Protein AF-A0A839TF19-F1 (afdb_monomer_lite)

Secondary structure (DSSP, 8-state):
--HHHHHHHHHHHHHHTT--HHHHHHHHHHHHHHHHHH-TT-

pLDDT: mean 95.74, std 6.24, range [62.91, 98.62]

Organism: NCBI:txid297318

Foldseek 3Di:
DWLVVVLVVVLVVVVVVVPDPVRNVVVVVVSVVVCVVPNRRD

Sequence (42 aa):
MNLSELWRLYEADKIIQGFSPKTLKAYSLQHKMLMLELGDWL

Radius of gyration: 10.56 Å; chains: 1; bounding box: 24×16×24 Å

Structure (mmCIF, N/CA/C/O backbone):
data_AF-A0A839TF19-F1
#
_entry.id   AF-A0A839TF19-F1
#
loop_
_atom_site.group_PDB
_atom_site.id
_atom_site.type_symbol
_atom_site.label_atom_id
_atom_site.label_alt_id
_atom_site.label_comp_id
_atom_site.label_as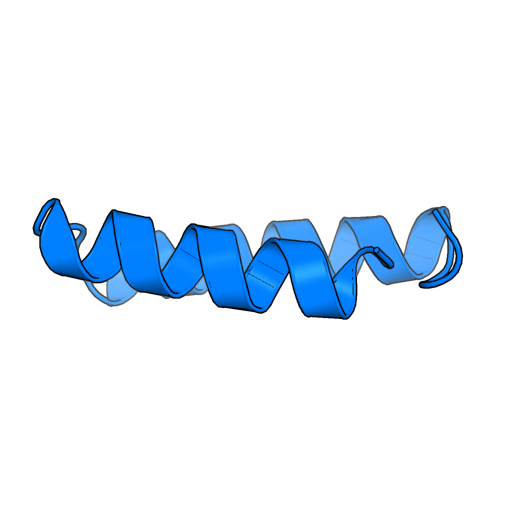ym_id
_atom_site.label_entity_id
_atom_site.label_seq_id
_atom_site.pdbx_PDB_ins_code
_atom_site.Cartn_x
_atom_site.Cartn_y
_atom_site.Cartn_z
_atom_site.occupancy
_atom_site.B_iso_or_equiv
_atom_site.auth_seq_id
_atom_site.auth_comp_id
_atom_site.auth_asym_id
_atom_site.auth_atom_id
_atom_site.pdbx_PDB_model_num
ATOM 1 N N . MET A 1 1 ? -0.392 10.284 -15.211 1.00 78.62 1 MET A N 1
ATOM 2 C CA . MET A 1 1 ? -0.104 9.921 -13.814 1.00 78.62 1 MET A CA 1
ATOM 3 C C . MET A 1 1 ? 0.864 8.772 -13.844 1.00 78.62 1 MET A C 1
ATOM 5 O O . MET A 1 1 ? 0.739 7.953 -14.742 1.00 78.62 1 MET A O 1
ATOM 9 N N . ASN A 1 2 ? 1.816 8.761 -12.927 1.00 93.25 2 ASN A N 1
ATOM 10 C CA . ASN A 1 2 ? 2.854 7.741 -12.856 1.00 93.25 2 ASN A CA 1
ATOM 11 C C . ASN A 1 2 ? 2.528 6.745 -11.717 1.00 93.25 2 ASN A C 1
ATOM 13 O O . ASN A 1 2 ? 1.678 7.058 -10.874 1.00 93.25 2 ASN A O 1
ATOM 17 N N . LEU A 1 3 ? 3.134 5.556 -11.685 1.00 94.50 3 LEU A N 1
ATOM 18 C CA . LEU A 1 3 ? 2.809 4.504 -10.711 1.00 94.50 3 LEU A CA 1
ATOM 19 C C . LEU A 1 3 ? 2.838 5.022 -9.260 1.00 94.50 3 LEU A C 1
ATOM 21 O O . LEU A 1 3 ? 1.914 4.741 -8.490 1.00 94.50 3 LEU A O 1
ATOM 25 N N . SER A 1 4 ? 3.831 5.834 -8.898 1.00 95.00 4 SER A N 1
ATOM 26 C CA . SER A 1 4 ? 3.940 6.455 -7.569 1.00 95.00 4 SER A CA 1
ATOM 27 C C . SER A 1 4 ? 2.802 7.432 -7.249 1.00 95.00 4 SER A C 1
ATOM 29 O O . SER A 1 4 ? 2.381 7.584 -6.098 1.00 95.00 4 SER A O 1
ATOM 31 N N . GLU A 1 5 ? 2.307 8.158 -8.244 1.00 96.00 5 GLU A N 1
ATOM 32 C CA . GLU A 1 5 ? 1.169 9.065 -8.111 1.00 96.00 5 GLU A CA 1
ATOM 33 C C . GLU A 1 5 ? -0.148 8.290 -7.984 1.00 96.00 5 GLU A C 1
ATOM 35 O O . GLU A 1 5 ? -0.963 8.601 -7.113 1.00 96.00 5 GLU A O 1
ATOM 40 N N . LEU A 1 6 ? -0.317 7.225 -8.773 1.00 95.81 6 LEU A N 1
ATOM 41 C CA . LEU A 1 6 ? -1.465 6.320 -8.682 1.00 95.81 6 LEU A CA 1
ATOM 42 C C . LEU A 1 6 ? -1.530 5.621 -7.320 1.00 95.81 6 LEU A C 1
ATOM 44 O O . LEU A 1 6 ? -2.612 5.522 -6.741 1.00 95.81 6 LEU A O 1
ATOM 48 N N . TRP A 1 7 ? -0.388 5.200 -6.767 1.00 97.25 7 TRP A N 1
ATOM 49 C CA . TRP A 1 7 ? -0.332 4.607 -5.430 1.00 97.25 7 TRP A CA 1
ATOM 50 C C . TRP A 1 7 ? -0.839 5.552 -4.347 1.00 97.25 7 TRP A C 1
ATOM 52 O O . TRP A 1 7 ? -1.628 5.136 -3.503 1.00 97.25 7 TRP A O 1
ATOM 62 N N . ARG A 1 8 ? -0.444 6.829 -4.388 1.00 97.50 8 ARG A N 1
ATOM 63 C CA . ARG A 1 8 ? -0.889 7.827 -3.402 1.00 97.50 8 ARG A CA 1
ATOM 64 C C . ARG A 1 8 ? -2.406 8.007 -3.413 1.00 97.50 8 ARG A C 1
ATOM 66 O O . ARG A 1 8 ? -3.014 8.065 -2.347 1.00 97.50 8 ARG A O 1
ATOM 73 N N . LEU A 1 9 ? -3.021 8.057 -4.598 1.00 97.88 9 LEU A N 1
ATOM 74 C CA . LEU A 1 9 ? -4.480 8.146 -4.708 1.00 97.88 9 LEU A CA 1
ATOM 75 C C . LEU A 1 9 ? -5.172 6.859 -4.248 1.00 97.88 9 LEU A C 1
ATOM 77 O O . LEU A 1 9 ? -6.155 6.919 -3.5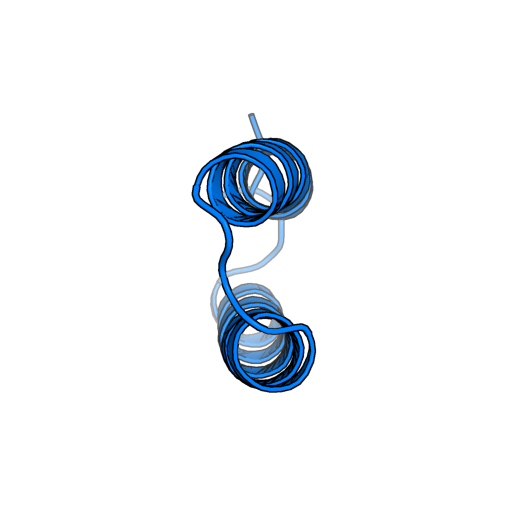10 1.00 97.88 9 LEU A O 1
ATOM 81 N N . TYR A 1 10 ? -4.646 5.702 -4.653 1.00 97.69 10 TYR A N 1
ATOM 82 C CA . TYR A 1 10 ? -5.174 4.402 -4.252 1.00 97.69 10 TYR A CA 1
ATOM 83 C C . TYR A 1 10 ? -5.126 4.215 -2.731 1.00 97.69 10 TYR A C 1
ATOM 85 O O . TYR A 1 10 ? -6.122 3.836 -2.120 1.00 97.69 10 TYR A O 1
AT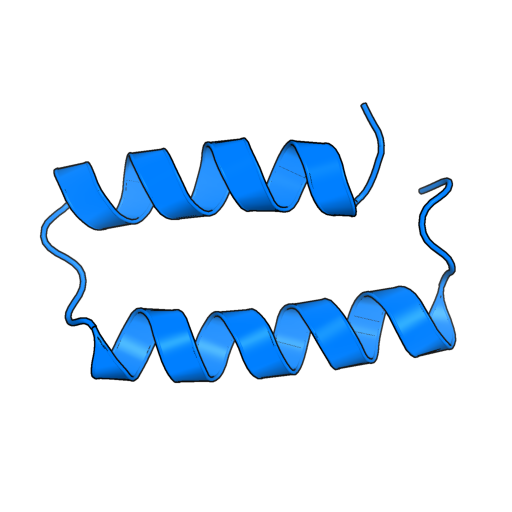OM 93 N N . GLU A 1 11 ? -3.987 4.506 -2.102 1.00 98.25 11 GLU A N 1
ATOM 94 C CA . GLU A 1 11 ? -3.804 4.370 -0.658 1.00 98.25 11 GLU A CA 1
ATOM 95 C C . GLU A 1 11 ? -4.769 5.274 0.117 1.00 98.25 11 GLU A C 1
ATOM 97 O O . GLU A 1 11 ? -5.421 4.805 1.051 1.00 98.25 11 GLU A O 1
ATOM 102 N N . ALA A 1 12 ? -4.929 6.532 -0.307 1.00 98.25 12 ALA A N 1
ATOM 103 C CA . ALA A 1 12 ? -5.878 7.460 0.304 1.00 98.25 12 ALA A CA 1
ATOM 104 C C . ALA A 1 12 ? -7.326 6.937 0.240 1.00 98.25 12 ALA A C 1
ATOM 106 O O . ALA A 1 12 ? -8.030 6.949 1.251 1.00 98.25 12 ALA A O 1
ATOM 107 N N . ASP A 1 13 ? -7.751 6.411 -0.914 1.00 98.62 13 ASP A N 1
ATOM 108 C CA . ASP A 1 13 ? -9.073 5.792 -1.082 1.00 98.62 13 ASP A CA 1
ATOM 109 C C . ASP A 1 13 ? -9.256 4.574 -0.158 1.00 98.62 13 ASP A C 1
ATOM 111 O O . ASP A 1 13 ? -10.274 4.438 0.524 1.00 98.62 13 ASP A O 1
ATOM 115 N N . LYS A 1 14 ? -8.244 3.703 -0.055 1.00 98.44 14 LYS A N 1
ATOM 116 C CA . LYS A 1 14 ? -8.321 2.508 0.802 1.00 98.44 14 LYS A CA 1
ATOM 117 C C . LYS A 1 14 ? -8.339 2.826 2.290 1.00 98.44 14 LYS A C 1
ATOM 119 O O . LYS A 1 14 ? -9.017 2.125 3.043 1.00 98.44 14 LYS A O 1
ATOM 124 N N . ILE A 1 15 ? -7.667 3.892 2.715 1.00 98.44 15 ILE A N 1
ATOM 125 C CA . ILE A 1 15 ? -7.771 4.397 4.089 1.00 98.44 15 ILE A CA 1
ATOM 126 C C . ILE A 1 15 ? -9.211 4.834 4.385 1.00 98.44 15 ILE A C 1
ATOM 128 O O . ILE A 1 15 ? -9.761 4.432 5.410 1.00 98.44 15 ILE A O 1
ATOM 132 N N . ILE A 1 16 ? -9.850 5.584 3.479 1.00 98.50 16 ILE A N 1
ATOM 133 C CA . ILE A 1 16 ? -11.251 6.021 3.632 1.00 98.50 16 ILE A CA 1
ATOM 134 C C . ILE A 1 16 ? -12.203 4.816 3.682 1.00 98.50 16 ILE A C 1
ATOM 136 O O . ILE A 1 16 ? -13.145 4.803 4.470 1.00 98.50 16 ILE A O 1
ATOM 140 N N . GLN A 1 17 ? -11.924 3.767 2.904 1.00 98.44 17 GLN A N 1
ATOM 141 C CA . GLN A 1 17 ? -12.682 2.507 2.916 1.00 98.44 17 GLN A CA 1
ATOM 142 C C . GLN A 1 17 ? -12.441 1.644 4.170 1.00 98.44 17 GLN A C 1
ATOM 144 O O . GLN A 1 17 ? -13.038 0.576 4.296 1.00 98.44 17 GLN A O 1
ATOM 149 N N . GLY A 1 18 ? -11.581 2.071 5.101 1.00 98.31 18 GLY A N 1
ATOM 150 C CA . GLY A 1 18 ? -11.344 1.373 6.365 1.00 98.31 18 GLY A CA 1
ATOM 151 C C . GLY A 1 18 ? -10.402 0.173 6.258 1.00 98.31 18 GLY A C 1
ATOM 152 O O . GLY A 1 18 ? -10.445 -0.725 7.103 1.00 98.31 18 GLY A O 1
ATOM 153 N N . PHE A 1 19 ? -9.541 0.124 5.237 1.00 98.56 19 PHE A N 1
ATOM 154 C CA . PHE A 1 19 ? -8.546 -0.941 5.124 1.00 98.56 19 PHE A CA 1
ATOM 155 C C . PHE A 1 19 ? -7.564 -0.883 6.298 1.00 98.56 19 PHE A C 1
ATOM 157 O O . PHE A 1 19 ? -7.098 0.182 6.703 1.00 98.56 19 PHE A O 1
ATOM 164 N N . SER A 1 20 ? -7.207 -2.052 6.840 1.00 98.25 20 SER A N 1
ATOM 165 C CA . SER A 1 20 ? -6.276 -2.107 7.967 1.00 98.25 20 SER A CA 1
ATOM 166 C C . SER A 1 20 ? -4.869 -1.636 7.556 1.00 98.25 20 SER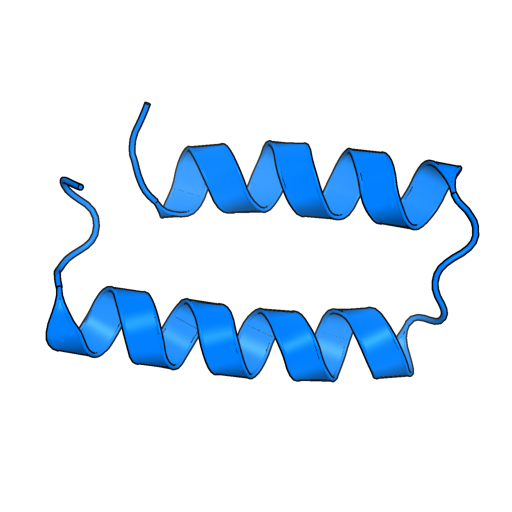 A C 1
ATOM 168 O O . SER A 1 20 ? -4.423 -1.940 6.443 1.00 98.25 20 SER A O 1
ATOM 170 N N . PRO A 1 21 ? -4.093 -1.015 8.466 1.00 97.62 21 PRO A N 1
ATOM 171 C CA . PRO A 1 21 ? -2.706 -0.640 8.182 1.00 97.62 21 PRO A CA 1
ATOM 172 C C . PRO A 1 21 ? -1.828 -1.824 7.745 1.00 97.62 21 PRO A C 1
ATOM 174 O O . PRO A 1 21 ? -0.911 -1.665 6.943 1.00 97.62 21 PRO A O 1
ATOM 177 N N . LYS A 1 22 ? -2.115 -3.039 8.240 1.00 98.31 22 LYS A N 1
ATOM 178 C CA . LYS A 1 22 ? -1.401 -4.263 7.838 1.00 98.31 22 LYS A CA 1
ATOM 179 C C . LYS A 1 22 ? -1.683 -4.627 6.378 1.00 98.31 22 LYS A C 1
ATOM 181 O O . LYS A 1 22 ? -0.758 -5.007 5.664 1.00 98.31 22 LYS A O 1
ATOM 186 N N . THR A 1 23 ? -2.931 -4.475 5.937 1.00 98.38 23 THR A N 1
ATOM 187 C CA . THR A 1 23 ? -3.341 -4.706 4.545 1.00 98.38 23 THR A CA 1
ATOM 188 C C . THR A 1 23 ? -2.654 -3.713 3.610 1.00 98.38 23 THR A C 1
ATOM 190 O O . THR A 1 23 ? -2.036 -4.122 2.631 1.00 98.38 23 THR A O 1
ATOM 193 N N . LEU A 1 24 ? -2.675 -2.421 3.955 1.00 98.50 24 LEU A N 1
ATOM 194 C CA . LEU A 1 24 ? -2.014 -1.379 3.161 1.00 98.50 24 LEU A CA 1
ATOM 195 C C . LEU A 1 24 ? -0.501 -1.594 3.082 1.00 98.50 24 LEU A C 1
ATOM 197 O O . LEU A 1 24 ? 0.087 -1.459 2.012 1.00 98.50 24 LEU A O 1
ATOM 201 N N . LYS A 1 25 ? 0.128 -2.042 4.176 1.00 98.31 25 LYS A N 1
ATOM 202 C CA . LYS A 1 25 ? 1.549 -2.407 4.174 1.00 98.31 25 LYS A CA 1
ATOM 203 C C . LYS A 1 25 ? 1.855 -3.526 3.174 1.00 98.31 25 LYS A C 1
ATOM 205 O O . LYS A 1 25 ? 2.842 -3.416 2.447 1.00 98.31 25 LYS A O 1
ATOM 210 N N . ALA A 1 26 ? 1.027 -4.571 3.111 1.00 98.62 26 ALA A N 1
ATOM 211 C CA . ALA A 1 26 ? 1.201 -5.658 2.145 1.00 98.62 26 ALA A CA 1
ATOM 212 C C . ALA A 1 26 ? 1.063 -5.160 0.696 1.00 98.62 26 ALA A C 1
ATOM 214 O O . ALA A 1 26 ? 1.904 -5.472 -0.145 1.00 98.62 26 ALA A O 1
ATOM 215 N N . TYR A 1 27 ? 0.066 -4.319 0.420 1.00 98.31 27 TYR A N 1
ATOM 216 C CA . TYR A 1 27 ? -0.124 -3.727 -0.907 1.00 98.31 27 TYR A CA 1
ATOM 217 C C . TYR A 1 27 ? 1.023 -2.787 -1.291 1.00 98.31 27 TYR A C 1
ATOM 219 O O . TYR A 1 27 ? 1.468 -2.807 -2.435 1.00 98.31 27 TYR A O 1
ATOM 227 N N . SER A 1 28 ? 1.580 -2.038 -0.333 1.00 98.25 28 SER A N 1
ATOM 228 C CA . SER A 1 28 ? 2.727 -1.155 -0.586 1.00 98.25 28 SER A CA 1
ATOM 229 C C . SER A 1 28 ? 3.964 -1.941 -1.023 1.00 98.25 28 SER A C 1
ATOM 231 O O . SER A 1 28 ? 4.749 -1.469 -1.842 1.00 98.25 28 SER A O 1
ATOM 233 N N . LEU A 1 29 ? 4.133 -3.163 -0.503 1.00 98.50 29 LEU A N 1
ATOM 234 C CA . LEU A 1 29 ? 5.219 -4.052 -0.898 1.00 98.50 29 LEU A CA 1
ATOM 235 C C . LEU A 1 29 ? 5.023 -4.540 -2.336 1.00 98.50 29 LEU A C 1
ATOM 237 O O . LEU A 1 29 ? 5.954 -4.458 -3.130 1.00 98.50 29 LEU A O 1
ATOM 241 N N . GLN A 1 30 ? 3.810 -4.978 -2.684 1.00 97.88 30 GLN A N 1
ATOM 242 C CA . GLN A 1 30 ? 3.470 -5.385 -4.051 1.00 97.88 30 GLN A CA 1
ATOM 243 C C . GLN A 1 30 ? 3.666 -4.234 -5.045 1.00 97.88 30 GLN A C 1
ATOM 245 O O . GLN A 1 30 ? 4.247 -4.429 -6.107 1.00 97.88 30 GLN A O 1
ATOM 250 N N . HIS A 1 31 ? 3.254 -3.021 -4.676 1.00 97.56 31 HIS A N 1
ATOM 251 C CA . HIS A 1 31 ? 3.453 -1.828 -5.491 1.00 97.56 31 HIS A CA 1
ATOM 252 C C . HIS A 1 31 ? 4.939 -1.502 -5.704 1.00 97.56 31 HIS A C 1
ATOM 254 O O . HIS A 1 31 ? 5.354 -1.233 -6.828 1.00 97.56 31 HIS A O 1
ATOM 260 N N . LYS A 1 32 ? 5.770 -1.599 -4.657 1.00 97.44 32 LYS A N 1
ATOM 261 C CA . LYS A 1 32 ? 7.228 -1.436 -4.783 1.00 97.44 32 LYS A CA 1
ATOM 262 C C . LYS A 1 32 ? 7.845 -2.460 -5.729 1.00 97.44 32 LYS A C 1
ATOM 264 O O . LYS A 1 32 ? 8.689 -2.091 -6.535 1.00 97.44 32 LYS A O 1
ATOM 269 N N . MET A 1 33 ? 7.424 -3.722 -5.646 1.00 97.94 33 MET A N 1
ATOM 270 C CA . MET A 1 33 ? 7.887 -4.763 -6.568 1.00 97.94 33 MET A CA 1
ATOM 271 C C . MET A 1 33 ? 7.482 -4.440 -8.009 1.00 97.94 33 MET A C 1
ATOM 273 O O . MET A 1 33 ? 8.310 -4.525 -8.904 1.00 97.94 33 MET A O 1
ATOM 277 N N . LEU A 1 34 ? 6.244 -3.988 -8.227 1.00 96.06 34 LEU A N 1
ATOM 278 C CA . LEU A 1 34 ? 5.768 -3.585 -9.550 1.00 96.06 34 LEU A CA 1
ATOM 279 C C . LEU A 1 34 ? 6.593 -2.430 -10.139 1.00 96.06 34 LEU A C 1
ATOM 281 O O . LEU A 1 34 ? 6.982 -2.493 -11.301 1.00 96.06 34 LEU A O 1
ATOM 285 N N . MET A 1 35 ? 6.899 -1.405 -9.337 1.00 96.69 35 MET A N 1
ATOM 286 C CA . MET A 1 35 ? 7.744 -0.286 -9.770 1.00 96.69 35 MET A CA 1
ATOM 287 C C . MET A 1 35 ? 9.178 -0.713 -10.097 1.00 96.69 35 MET A C 1
ATOM 289 O O . MET A 1 35 ? 9.785 -0.129 -10.989 1.00 96.69 35 MET A O 1
ATOM 293 N N . LEU A 1 36 ? 9.730 -1.708 -9.392 1.00 96.69 36 LEU A N 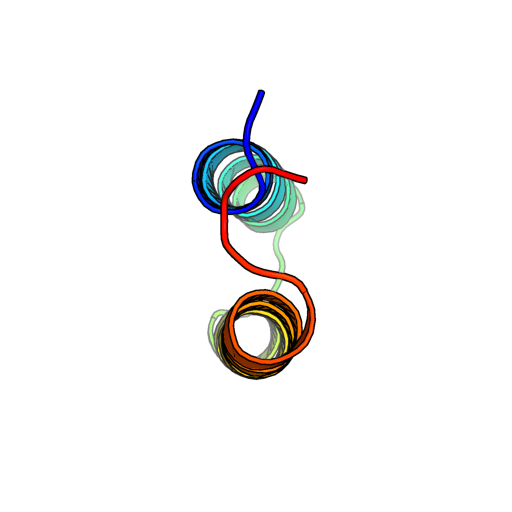1
ATOM 294 C CA . LEU A 1 36 ? 11.064 -2.238 -9.693 1.00 96.69 36 LEU A CA 1
ATOM 295 C C . LEU A 1 36 ? 11.108 -2.938 -11.057 1.00 96.69 36 LEU A C 1
ATOM 297 O O . LEU A 1 36 ? 12.096 -2.796 -11.769 1.00 96.69 36 LEU A O 1
ATOM 301 N N . GLU A 1 37 ? 10.046 -3.656 -11.422 1.00 96.81 37 GLU A N 1
ATOM 302 C CA . GLU A 1 37 ? 9.977 -4.404 -12.684 1.00 96.81 37 GLU A CA 1
ATOM 303 C C . GLU A 1 37 ? 9.591 -3.525 -13.882 1.00 96.81 37 GLU A C 1
ATOM 305 O O . GLU A 1 37 ? 10.123 -3.689 -14.978 1.00 96.81 37 GLU A O 1
ATOM 310 N N . LEU A 1 38 ? 8.648 -2.598 -13.693 1.00 94.81 38 LEU A N 1
ATOM 311 C CA . LEU A 1 38 ? 8.044 -1.828 -14.787 1.00 94.81 38 LEU A CA 1
ATOM 312 C C . LEU A 1 38 ? 8.561 -0.388 -14.896 1.00 94.81 38 LEU A C 1
ATOM 314 O O . LEU A 1 38 ? 8.352 0.257 -15.924 1.00 94.81 38 LEU A O 1
ATOM 318 N N . GLY A 1 39 ? 9.237 0.107 -13.856 1.00 94.19 39 GLY A N 1
ATOM 319 C CA . GLY A 1 39 ? 9.598 1.512 -13.717 1.00 94.19 39 GLY A CA 1
ATOM 320 C C . GLY A 1 39 ? 8.427 2.392 -13.280 1.00 94.19 39 GLY A C 1
ATOM 321 O O . GLY A 1 39 ? 7.263 2.013 -13.358 1.00 94.19 39 GLY A O 1
ATOM 322 N N . ASP A 1 40 ? 8.740 3.600 -12.811 1.00 93.06 40 ASP A N 1
ATOM 323 C CA . ASP A 1 40 ? 7.738 4.549 -12.298 1.00 93.06 40 ASP A CA 1
ATOM 324 C C . ASP 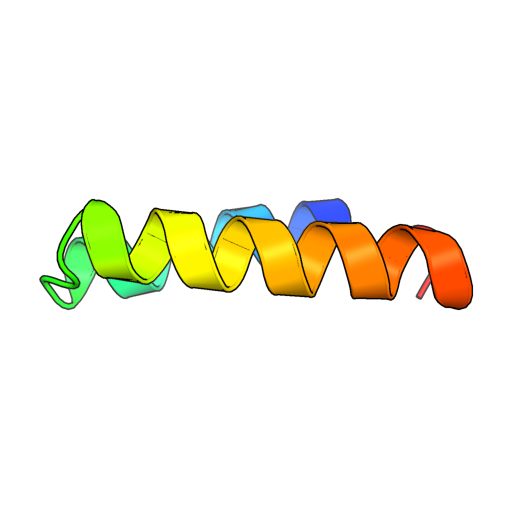A 1 40 ? 6.980 5.294 -13.410 1.00 93.06 40 ASP A C 1
ATOM 326 O O . ASP A 1 40 ? 6.032 6.006 -13.129 1.00 93.06 40 ASP A O 1
ATOM 330 N N . TRP A 1 41 ? 7.403 5.180 -14.670 1.00 86.81 41 TRP A N 1
ATOM 331 C CA . TRP A 1 41 ? 6.853 5.947 -15.800 1.00 86.81 41 TRP A CA 1
ATOM 332 C C . TRP A 1 41 ? 5.573 5.360 -16.412 1.00 86.81 41 TRP A C 1
ATOM 334 O O . TRP A 1 41 ? 4.997 5.995 -17.298 1.00 86.81 41 TRP A O 1
ATOM 344 N N . LEU A 1 42 ? 5.163 4.162 -15.982 1.00 62.91 42 LEU A N 1
ATOM 345 C CA . LEU A 1 42 ? 3.858 3.574 -16.303 1.00 62.91 42 LEU A CA 1
ATOM 346 C C . LEU A 1 42 ? 2.753 4.084 -15.371 1.00 62.91 42 LEU A C 1
ATOM 348 O O . LEU A 1 42 ? 3.074 4.566 -14.262 1.00 62.91 42 LEU A O 1
#